Protein AF-A0A0V0H172-F1 (afdb_monomer)

Radius of gyration: 17.87 Å; Cα contacts (8 Å, |Δi|>4): 188; chains: 1; bounding box: 40×28×51 Å

pLDDT: mean 87.83, std 13.26, range [44.5, 98.75]

Secondary structure (DSSP, 8-state):
-BS---TT---TTTTT-BHHHHHHHHHHTT---EEEEE--TT--TTSTT--TT---HHHHHHHHTTSS-EEEEE----TTSTTS------EEEEEEE-SS-TT-EEEEEEESS--SSTT----TT--SSTTTTSTTTTT-----SSTT-

InterPro domains:
  IPR001736 Phospholipase D/Transphosphatidylase [PS50035] (83-120)
  IPR015679 Phospholipase D family [PTHR18896] (2-145)

Solvent-accessible surface area (backbone atoms only — not comparable to full-atom values): 9611 Å² total; per-residue (Å²): 107,58,84,45,53,62,90,82,61,90,53,86,88,42,65,77,41,37,52,70,59,53,48,46,52,43,17,72,75,67,44,91,39,75,45,81,37,48,42,63,75,65,37,45,92,88,52,84,71,50,21,87,81,69,54,61,45,69,60,49,42,62,74,34,68,92,52,70,33,49,62,42,74,42,71,39,86,36,99,90,48,67,70,77,52,74,61,81,79,32,73,49,76,44,81,38,78,32,93,89,38,97,86,45,70,39,82,48,74,48,74,58,91,70,59,102,52,85,56,61,80,79,59,99,76,68,67,89,64,82,37,53,85,32,85,69,24,54,91,42,79,69,68,87,90,52,91,91,108

Foldseek 3Di:
DQDDQDPPDPDPPRHPDDPLNVLLVCLVVVDAAEEEAADQPQQDPVPDSQRPVRDCLVVSCVSCVPGSHHYDHDYDDDPPDGNPDTPQWDKDWDWAQDPVDNPDTDIDMDTDNDDPDAPRQDDPVRDPPPCCPGSRPVPRDDDDPDPPD

Organism: Solanum chacoense (NCBI:txid4108)

Structure (mmCIF, N/CA/C/O backbone):
data_AF-A0A0V0H172-F1
#
_entry.id   AF-A0A0V0H172-F1
#
loop_
_atom_site.group_PDB
_atom_site.id
_atom_site.type_symbol
_atom_site.label_atom_id
_atom_site.label_alt_id
_atom_site.label_comp_id
_atom_site.label_asym_id
_atom_site.label_entity_id
_atom_site.label_seq_id
_atom_site.pdbx_PDB_ins_code
_atom_site.Cartn_x
_atom_site.Cartn_y
_atom_site.Cartn_z
_atom_site.occupancy
_atom_site.B_iso_or_equiv
_atom_site.auth_seq_id
_atom_site.auth_comp_id
_atom_site.auth_asym_id
_atom_site.auth_atom_id
_atom_site.pdbx_PDB_model_num
ATOM 1 N N . MET A 1 1 ? 2.728 -5.804 -0.095 1.00 88.25 1 MET A N 1
ATOM 2 C CA . MET A 1 1 ? 3.865 -5.257 0.680 1.00 88.25 1 MET A CA 1
ATOM 3 C C . MET A 1 1 ? 3.667 -5.389 2.188 1.00 88.25 1 MET A C 1
ATOM 5 O O . MET A 1 1 ? 2.527 -5.531 2.626 1.00 88.25 1 MET A O 1
ATOM 9 N N . VAL A 1 2 ? 4.759 -5.299 2.953 1.00 91.69 2 VAL A N 1
ATOM 10 C CA . VAL A 1 2 ? 4.802 -5.163 4.424 1.00 91.69 2 VAL A CA 1
ATOM 11 C C . VAL A 1 2 ? 5.384 -3.785 4.761 1.00 91.69 2 VAL A C 1
ATOM 13 O O . VAL A 1 2 ? 6.360 -3.379 4.128 1.00 91.69 2 VAL A O 1
ATOM 16 N N . LEU A 1 3 ? 4.784 -3.069 5.720 1.00 93.38 3 LEU A N 1
ATOM 17 C CA . LEU A 1 3 ? 5.200 -1.704 6.090 1.00 93.38 3 LEU A CA 1
ATOM 18 C C . LEU A 1 3 ? 6.327 -1.676 7.132 1.00 93.38 3 LEU A C 1
ATOM 20 O O . LEU A 1 3 ? 7.227 -0.851 7.039 1.00 93.38 3 LEU A O 1
ATOM 24 N N . VAL A 1 4 ? 6.290 -2.583 8.111 1.00 93.12 4 VAL A N 1
ATOM 25 C CA . VAL A 1 4 ? 7.293 -2.667 9.183 1.00 93.12 4 VAL A CA 1
ATOM 26 C C . VAL A 1 4 ? 8.193 -3.870 8.927 1.00 93.12 4 VAL A C 1
ATOM 28 O O . VAL A 1 4 ? 7.754 -5.012 9.083 1.00 93.12 4 VAL A O 1
ATOM 31 N N . ARG A 1 5 ? 9.434 -3.599 8.509 1.00 91.56 5 ARG A N 1
ATOM 32 C CA . ARG A 1 5 ? 10.439 -4.620 8.148 1.00 91.56 5 ARG A CA 1
ATOM 33 C C . ARG A 1 5 ? 11.694 -4.584 9.016 1.00 91.56 5 ARG A C 1
ATOM 35 O O . ARG A 1 5 ? 12.478 -5.520 8.982 1.00 91.56 5 ARG A O 1
ATOM 42 N N . ASP A 1 6 ? 11.874 -3.520 9.792 1.00 88.06 6 ASP A N 1
ATOM 43 C CA . ASP A 1 6 ? 13.018 -3.393 10.686 1.00 88.06 6 ASP A CA 1
ATOM 44 C C . ASP A 1 6 ? 12.880 -4.391 11.855 1.00 88.06 6 ASP A C 1
ATOM 46 O O . ASP A 1 6 ? 11.905 -4.314 12.619 1.00 88.06 6 ASP A O 1
ATOM 50 N N . PRO A 1 7 ? 13.831 -5.329 12.026 1.00 81.81 7 PRO A N 1
ATOM 51 C CA . PRO A 1 7 ? 13.798 -6.294 13.117 1.00 81.81 7 PRO A CA 1
ATOM 52 C C . PRO A 1 7 ? 13.935 -5.634 14.494 1.00 81.81 7 PRO A C 1
ATOM 54 O O . PRO A 1 7 ? 13.483 -6.221 15.478 1.00 81.81 7 PRO A O 1
ATOM 57 N N . SER A 1 8 ? 14.481 -4.420 14.580 1.00 86.06 8 SER A N 1
ATOM 58 C CA . SER A 1 8 ? 14.605 -3.652 15.820 1.00 86.06 8 SER A CA 1
ATOM 59 C C . SER A 1 8 ? 13.344 -2.858 16.184 1.00 86.06 8 SER A C 1
ATOM 61 O O . SER A 1 8 ? 13.202 -2.443 17.329 1.00 86.06 8 SER A O 1
ATOM 63 N N . ALA A 1 9 ? 12.376 -2.704 15.268 1.00 86.62 9 ALA A N 1
ATOM 64 C CA . ALA A 1 9 ? 11.168 -1.925 15.540 1.00 86.62 9 ALA A CA 1
ATOM 65 C C . ALA A 1 9 ? 10.333 -2.533 16.684 1.00 86.62 9 ALA A C 1
ATOM 67 O O . ALA A 1 9 ? 9.913 -3.690 16.619 1.00 86.62 9 ALA A O 1
ATOM 68 N N . GLU A 1 10 ? 10.012 -1.749 17.709 1.00 86.56 10 GLU A N 1
ATOM 69 C CA . GLU A 1 10 ? 9.211 -2.192 18.862 1.00 86.56 10 GLU A CA 1
ATOM 70 C C . GLU A 1 10 ? 7.711 -1.909 18.672 1.00 86.56 10 GLU A C 1
ATOM 72 O O . GLU A 1 10 ? 7.035 -1.361 19.539 1.00 86.56 10 GLU A O 1
ATOM 77 N N . ILE A 1 11 ? 7.164 -2.276 17.507 1.00 86.75 11 ILE A N 1
ATOM 78 C CA . ILE A 1 11 ? 5.732 -2.126 17.210 1.00 86.75 11 ILE A CA 1
ATOM 79 C C . ILE A 1 11 ? 5.064 -3.499 17.281 1.00 86.75 11 ILE A C 1
ATOM 81 O O . ILE A 1 11 ? 5.116 -4.296 16.335 1.00 86.75 11 ILE A O 1
ATOM 85 N N . THR A 1 12 ? 4.443 -3.785 18.425 1.00 80.12 12 THR A N 1
ATOM 86 C CA . THR A 1 12 ? 3.789 -5.068 18.700 1.00 80.12 12 THR A CA 1
ATOM 87 C C . THR A 1 12 ? 2.767 -5.404 17.613 1.00 80.12 12 THR A C 1
ATOM 89 O O . THR A 1 12 ? 1.946 -4.572 17.233 1.00 80.12 12 THR A O 1
ATOM 92 N N . HIS A 1 13 ? 2.821 -6.637 17.104 1.00 83.19 13 HIS A N 1
ATOM 93 C CA . HIS A 1 13 ? 1.938 -7.174 16.057 1.00 83.19 13 HIS A CA 1
ATOM 94 C C . HIS A 1 13 ? 2.021 -6.511 14.669 1.00 83.19 13 HIS A C 1
ATOM 96 O O . HIS A 1 13 ? 1.258 -6.908 13.793 1.00 83.19 13 HIS A O 1
ATOM 102 N N . ALA A 1 14 ? 2.926 -5.555 14.424 1.00 86.06 14 ALA A N 1
ATOM 103 C CA . ALA A 1 14 ? 3.047 -4.913 13.109 1.00 86.06 14 ALA A CA 1
ATOM 104 C C . ALA A 1 14 ? 4.026 -5.624 12.158 1.00 86.06 14 ALA A C 1
ATOM 106 O O . ALA A 1 14 ? 3.851 -5.578 10.937 1.00 86.06 14 ALA A O 1
ATOM 107 N N . LYS A 1 15 ? 5.050 -6.294 12.701 1.00 85.31 15 LYS A N 1
ATOM 108 C CA . LYS A 1 15 ? 6.069 -6.998 11.907 1.00 85.31 15 LYS A CA 1
ATOM 109 C C . LYS A 1 15 ? 5.444 -8.094 11.048 1.00 85.31 15 LYS A C 1
ATOM 111 O O . LYS A 1 15 ? 4.628 -8.881 11.524 1.00 85.31 15 LYS A O 1
ATOM 116 N N . GLY A 1 16 ? 5.827 -8.132 9.773 1.00 83.56 16 GLY A N 1
ATOM 117 C CA . GLY A 1 16 ? 5.364 -9.147 8.820 1.00 83.56 16 GLY A CA 1
ATOM 118 C C . GLY A 1 16 ? 3.901 -9.011 8.378 1.00 83.56 16 GLY A C 1
ATOM 119 O O . GLY A 1 16 ? 3.445 -9.786 7.534 1.00 83.56 16 GLY A O 1
ATOM 120 N N . VAL A 1 17 ? 3.148 -8.029 8.886 1.00 91.38 17 VAL A N 1
ATOM 121 C CA . VAL A 1 17 ? 1.759 -7.820 8.468 1.00 91.38 17 VAL A CA 1
ATOM 122 C C . VAL A 1 17 ? 1.727 -7.197 7.077 1.00 91.38 17 VAL A C 1
ATOM 124 O O . VAL A 1 17 ? 2.208 -6.085 6.845 1.00 91.38 17 VAL A O 1
ATOM 127 N N . LYS A 1 18 ? 1.125 -7.921 6.129 1.00 93.81 18 LYS A N 1
ATOM 128 C CA . LYS A 1 18 ? 0.874 -7.406 4.783 1.00 93.81 18 LYS A CA 1
ATOM 129 C C . LYS A 1 18 ? -0.194 -6.316 4.840 1.00 93.81 18 LYS A C 1
ATOM 131 O O . LYS A 1 18 ? -1.258 -6.532 5.416 1.00 93.81 18 LYS A O 1
ATOM 136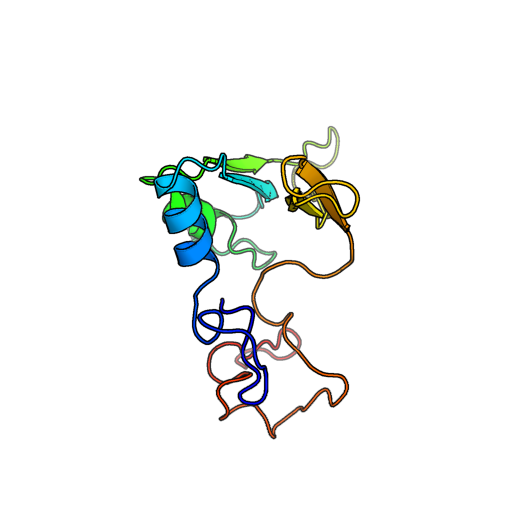 N N . LEU A 1 19 ? 0.057 -5.185 4.178 1.00 96.25 19 LEU A N 1
ATOM 137 C CA . LEU A 1 19 ? -0.866 -4.044 4.138 1.00 96.25 19 LEU A CA 1
ATOM 138 C C . LEU A 1 19 ? -2.273 -4.456 3.683 1.00 96.25 19 LEU A C 1
ATOM 140 O O . LEU A 1 19 ? -3.257 -4.112 4.326 1.00 96.25 19 LEU A O 1
ATOM 144 N N . GLY A 1 20 ? -2.367 -5.246 2.614 1.00 97.06 20 GLY A N 1
ATOM 145 C CA . GLY A 1 20 ? -3.650 -5.723 2.104 1.00 97.06 20 GLY A CA 1
ATOM 146 C C . GLY A 1 20 ? -4.456 -6.528 3.129 1.00 97.06 20 GLY A C 1
ATOM 147 O O . GLY A 1 20 ? -5.652 -6.303 3.284 1.00 97.06 20 GLY A O 1
ATOM 148 N N . GLU A 1 21 ? -3.792 -7.400 3.890 1.00 97.31 21 GLU A N 1
ATOM 149 C CA . GLU A 1 21 ? -4.429 -8.194 4.947 1.00 97.31 21 GLU A CA 1
ATOM 150 C C . GLU A 1 21 ? -4.860 -7.326 6.132 1.00 97.31 21 GLU A C 1
ATOM 152 O O . GLU A 1 21 ? -5.932 -7.541 6.694 1.00 97.31 21 GLU A O 1
ATOM 157 N N . LEU A 1 22 ? -4.062 -6.315 6.495 1.00 97.31 22 LEU A N 1
ATOM 158 C CA . LEU A 1 22 ? -4.447 -5.335 7.510 1.00 97.31 22 LEU A CA 1
ATOM 159 C C . LEU A 1 22 ? -5.741 -4.616 7.110 1.00 97.31 22 LEU A C 1
ATOM 161 O O . LEU A 1 22 ? -6.681 -4.571 7.898 1.00 97.31 22 LEU A O 1
ATOM 165 N N . LEU A 1 23 ? -5.809 -4.102 5.880 1.00 98.38 23 LEU A N 1
ATOM 166 C CA . LEU A 1 23 ? -6.980 -3.384 5.375 1.00 98.38 23 LEU A CA 1
ATOM 167 C C . LEU A 1 23 ? -8.230 -4.274 5.344 1.00 98.38 23 LEU A C 1
ATOM 169 O O . LEU A 1 23 ? -9.290 -3.841 5.794 1.00 98.38 23 LEU A O 1
ATOM 173 N N . LYS A 1 24 ? -8.097 -5.536 4.910 1.00 98.44 24 LYS A N 1
ATOM 174 C CA . LYS A 1 24 ? -9.187 -6.525 4.963 1.00 98.44 24 LYS A CA 1
ATOM 175 C C . LYS A 1 24 ? -9.689 -6.737 6.390 1.00 98.44 24 LYS A C 1
ATOM 177 O O . LYS A 1 24 ? -10.885 -6.621 6.629 1.00 98.44 24 LYS A O 1
ATOM 182 N N . ARG A 1 25 ? -8.789 -6.975 7.352 1.00 97.88 25 ARG A N 1
ATOM 183 C CA . ARG A 1 25 ? -9.161 -7.163 8.768 1.00 97.88 25 ARG A CA 1
ATOM 184 C C . ARG A 1 25 ? -9.874 -5.942 9.343 1.00 97.88 25 ARG A C 1
ATOM 186 O O . ARG A 1 25 ? -10.914 -6.092 9.971 1.00 97.88 25 ARG A O 1
ATOM 193 N N . LYS A 1 26 ? -9.367 -4.731 9.084 1.00 98.25 26 LYS A N 1
ATOM 194 C CA . LYS A 1 26 ? -10.016 -3.495 9.549 1.00 98.25 26 LYS A CA 1
ATOM 195 C C . LYS A 1 26 ? -11.419 -3.332 8.966 1.00 98.25 26 LYS A C 1
ATOM 197 O O . LYS A 1 26 ? -12.326 -2.940 9.696 1.00 98.25 26 LYS A O 1
ATOM 202 N N . ALA A 1 27 ? -11.609 -3.673 7.694 1.00 98.62 27 ALA A N 1
ATOM 203 C CA . ALA A 1 27 ? -12.929 -3.662 7.075 1.00 98.62 27 ALA A CA 1
ATOM 204 C C . ALA A 1 27 ? -13.871 -4.722 7.683 1.00 98.62 27 ALA A C 1
ATOM 206 O O . ALA A 1 27 ? -15.050 -4.448 7.902 1.00 98.62 27 ALA A O 1
ATOM 207 N N . GLU A 1 28 ? -13.356 -5.907 8.030 1.00 98.44 28 GLU A N 1
ATOM 208 C CA . GLU A 1 28 ? -14.119 -6.938 8.749 1.00 98.44 28 GLU A CA 1
ATOM 209 C C . GLU A 1 28 ? -14.559 -6.503 10.150 1.00 98.44 28 GLU A C 1
ATOM 211 O O . GLU A 1 28 ? -15.682 -6.798 10.555 1.00 98.44 28 GLU A O 1
ATOM 216 N N . GLU A 1 29 ? -13.728 -5.725 10.843 1.00 98.31 29 GLU A N 1
ATOM 217 C CA . GLU A 1 29 ? -14.038 -5.104 12.138 1.00 98.31 29 GLU A CA 1
ATOM 218 C C . GLU A 1 29 ? -15.034 -3.930 12.036 1.00 98.31 29 GLU A C 1
ATOM 220 O O . GLU A 1 29 ? -15.396 -3.339 13.052 1.00 98.31 29 GLU A O 1
ATOM 225 N N . GLY A 1 30 ? -15.488 -3.582 10.827 1.00 98.38 30 GLY A N 1
ATOM 226 C CA . GLY A 1 30 ? -16.486 -2.537 10.587 1.00 98.38 30 GLY A CA 1
ATOM 227 C C . GLY A 1 30 ? -15.913 -1.148 10.301 1.00 98.38 30 GLY A C 1
ATOM 228 O O . GLY A 1 30 ? -16.676 -0.187 10.220 1.00 98.38 30 GLY A O 1
ATOM 229 N N . VAL A 1 31 ? -14.594 -1.012 10.120 1.00 98.44 31 VAL A N 1
ATOM 230 C CA . VAL A 1 31 ? -13.998 0.251 9.661 1.00 98.44 31 VAL A CA 1
ATOM 231 C C . VAL A 1 31 ? -14.319 0.459 8.182 1.00 98.44 31 VAL A C 1
ATOM 233 O O . VAL A 1 31 ? -14.136 -0.441 7.364 1.00 98.44 31 VAL A O 1
ATOM 236 N N . ALA A 1 32 ? -14.749 1.664 7.812 1.00 98.50 32 ALA A N 1
ATOM 237 C CA . ALA A 1 32 ? -14.920 2.030 6.411 1.00 98.50 32 ALA A CA 1
ATOM 238 C C . ALA A 1 32 ? -13.545 2.195 5.740 1.00 98.50 32 ALA A C 1
ATOM 240 O O . ALA A 1 32 ? -12.890 3.224 5.890 1.00 98.50 32 ALA A O 1
ATOM 241 N N . VAL A 1 33 ? -13.099 1.175 5.005 1.00 98.75 33 VAL A N 1
ATOM 242 C CA . VAL A 1 33 ? -11.825 1.209 4.275 1.00 98.75 33 VAL A CA 1
ATOM 243 C C . VAL A 1 33 ? -12.091 1.503 2.802 1.00 98.75 33 VAL A C 1
ATOM 245 O O . VAL A 1 33 ? -12.686 0.684 2.101 1.00 98.75 33 VAL A O 1
ATOM 248 N N . MET A 1 34 ? -11.639 2.669 2.335 1.00 98.62 34 MET A N 1
ATOM 249 C CA . MET A 1 34 ? -11.811 3.133 0.956 1.00 98.62 34 MET A CA 1
ATOM 250 C C . MET A 1 34 ? -10.454 3.403 0.306 1.00 98.62 34 MET A C 1
ATOM 252 O O . MET A 1 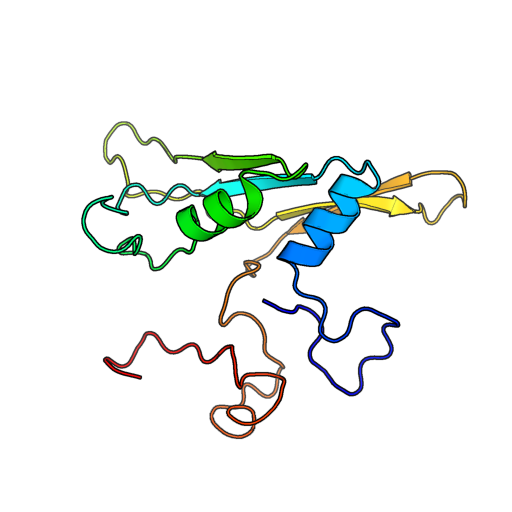34 ? -9.596 4.051 0.901 1.00 98.62 34 MET A O 1
ATOM 256 N N . ILE A 1 35 ? -10.270 2.915 -0.919 1.00 98.25 35 ILE A N 1
ATOM 257 C CA . ILE A 1 35 ? -9.035 3.056 -1.690 1.00 98.25 35 ILE A CA 1
ATOM 258 C C . ILE A 1 35 ? -9.390 3.580 -3.078 1.00 98.25 35 ILE A C 1
ATOM 260 O O . ILE A 1 35 ? -10.174 2.960 -3.798 1.00 98.25 35 ILE A O 1
ATOM 264 N N . MET A 1 36 ? -8.776 4.697 -3.458 1.00 97.62 36 MET A N 1
ATOM 265 C CA . MET A 1 36 ? -8.805 5.219 -4.820 1.00 97.62 36 MET A CA 1
ATOM 266 C C . MET A 1 36 ? -7.424 5.031 -5.433 1.00 97.62 36 MET A C 1
ATOM 268 O O . MET A 1 36 ? -6.447 5.584 -4.930 1.00 97.62 36 MET A O 1
ATOM 272 N N . LEU A 1 37 ? -7.350 4.245 -6.497 1.00 95.44 37 LEU A N 1
ATOM 273 C CA . LEU A 1 37 ? -6.133 4.037 -7.270 1.00 95.44 37 LEU A CA 1
ATOM 274 C C . LEU A 1 37 ? -6.274 4.785 -8.588 1.00 95.44 37 LEU A C 1
ATOM 276 O O . LEU A 1 37 ? -7.370 4.865 -9.141 1.00 95.44 37 LEU A O 1
ATOM 280 N N . TRP A 1 38 ? -5.180 5.353 -9.083 1.00 92.56 38 TRP A N 1
ATOM 281 C CA . TRP A 1 38 ? -5.165 5.841 -10.454 1.00 92.56 38 TRP A CA 1
ATOM 282 C C . TRP A 1 38 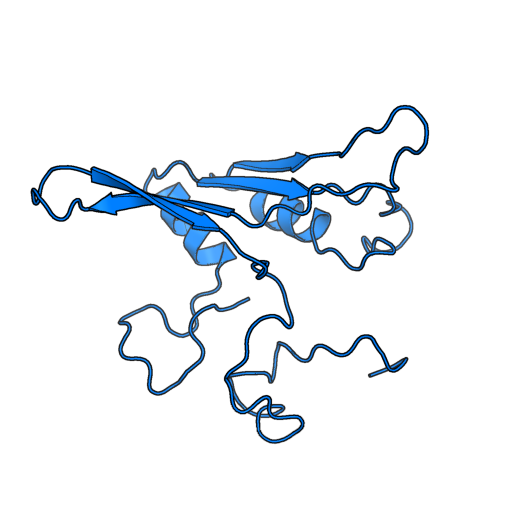? -5.346 4.650 -11.401 1.00 92.56 38 TRP A C 1
ATOM 284 O O . TRP A 1 38 ? -4.656 3.649 -11.242 1.00 92.56 38 TRP A O 1
ATOM 294 N N . ASP A 1 39 ? -6.297 4.779 -12.324 1.00 88.56 39 ASP A N 1
ATOM 295 C CA . ASP A 1 39 ? -6.543 3.831 -13.411 1.00 88.56 39 ASP A CA 1
ATOM 296 C C . ASP A 1 39 ? -5.524 4.078 -14.533 1.00 88.56 39 ASP A C 1
ATOM 298 O O . ASP A 1 39 ? -5.609 5.094 -15.244 1.00 88.56 39 ASP A O 1
ATOM 302 N N . ASP A 1 40 ? -4.524 3.203 -14.651 1.00 79.25 40 ASP A N 1
ATOM 303 C CA . ASP A 1 40 ? -3.607 3.215 -15.788 1.00 79.25 40 ASP A CA 1
ATOM 304 C C . ASP A 1 40 ? -4.323 2.638 -17.014 1.00 79.25 40 ASP A C 1
ATOM 306 O O . ASP A 1 40 ? -4.205 1.456 -17.340 1.00 79.25 40 ASP A O 1
ATOM 310 N N . GLU A 1 41 ? -5.020 3.516 -17.740 1.00 68.25 41 GLU A N 1
ATOM 311 C CA . GLU A 1 41 ? -5.747 3.199 -18.977 1.00 68.25 41 GLU A CA 1
ATOM 312 C C . GLU A 1 41 ? -4.849 2.605 -20.089 1.00 68.25 41 GLU A C 1
ATOM 314 O O . GLU A 1 41 ? -5.357 2.134 -21.110 1.00 68.25 41 GLU A O 1
ATOM 319 N N . THR A 1 42 ? -3.516 2.607 -19.930 1.00 64.88 42 THR A N 1
ATOM 320 C CA . THR A 1 42 ? -2.593 1.922 -20.855 1.00 64.88 42 THR A CA 1
ATOM 321 C C . THR A 1 42 ? -2.498 0.411 -20.608 1.00 64.88 42 THR A C 1
ATOM 323 O O . THR A 1 42 ? -1.905 -0.315 -21.413 1.00 64.88 42 THR A O 1
ATOM 326 N N . SER A 1 43 ? -3.110 -0.082 -19.529 1.00 56.12 43 SER A N 1
ATOM 327 C CA . SER A 1 43 ? -3.229 -1.498 -19.183 1.00 56.12 43 SER A CA 1
ATOM 328 C C . SER A 1 43 ? -4.168 -2.218 -20.154 1.00 56.12 43 SER A C 1
ATOM 330 O O . SER A 1 43 ? -5.376 -2.305 -19.958 1.00 56.12 43 SER A O 1
ATOM 332 N N . LEU A 1 44 ? -3.622 -2.751 -21.251 1.00 52.41 44 LEU A N 1
ATOM 333 C CA . LEU A 1 44 ? -4.414 -3.528 -22.205 1.00 52.41 44 LEU A CA 1
ATOM 334 C C . LEU A 1 44 ? -4.826 -4.884 -21.591 1.00 52.41 44 LEU A C 1
ATOM 336 O O . LEU A 1 44 ? -3.944 -5.683 -21.258 1.00 52.41 44 LEU A O 1
ATOM 340 N N . PRO A 1 45 ? -6.128 -5.238 -21.557 1.00 46.41 45 PRO A N 1
ATOM 341 C CA . PRO A 1 45 ? -6.618 -6.494 -20.967 1.00 46.41 45 PRO A CA 1
ATOM 342 C C . PRO A 1 45 ? -6.108 -7.772 -21.663 1.00 46.41 45 PRO A C 1
ATOM 344 O O . PRO A 1 45 ? -6.297 -8.877 -21.163 1.00 46.41 45 PRO A O 1
ATOM 347 N N . ILE A 1 46 ? -5.444 -7.646 -22.817 1.00 44.56 46 ILE A N 1
ATOM 348 C CA . ILE A 1 46 ? -4.932 -8.766 -23.622 1.00 44.56 46 ILE A CA 1
ATOM 349 C C . ILE A 1 46 ? -3.462 -9.094 -23.276 1.00 44.56 46 ILE A C 1
ATOM 351 O O . ILE A 1 46 ? -2.991 -10.195 -23.561 1.00 44.56 46 ILE A O 1
ATOM 355 N N . ILE A 1 47 ? -2.725 -8.187 -22.618 1.00 44.50 47 ILE A N 1
ATOM 356 C CA . ILE A 1 47 ? -1.294 -8.359 -22.322 1.00 44.50 47 ILE A CA 1
ATOM 357 C C . ILE A 1 47 ? -1.057 -8.213 -20.812 1.00 44.50 47 ILE A C 1
ATOM 359 O O . ILE A 1 47 ? -0.661 -7.167 -20.313 1.00 44.50 47 ILE A O 1
ATOM 363 N N . LYS A 1 48 ? -1.258 -9.317 -20.082 1.00 46.78 48 LYS A N 1
ATOM 364 C CA . LYS A 1 48 ? -0.680 -9.571 -18.745 1.00 46.78 48 LYS A CA 1
ATOM 365 C C . LYS A 1 48 ? -0.875 -8.481 -17.667 1.00 46.78 48 LYS A C 1
ATOM 367 O O . LYS A 1 48 ? -0.014 -8.403 -16.797 1.00 46.78 48 LYS A O 1
ATOM 372 N N . ASN A 1 49 ? -1.951 -7.684 -17.680 1.00 49.09 49 ASN A N 1
ATOM 373 C CA . ASN A 1 49 ? -2.231 -6.668 -16.641 1.00 49.09 49 ASN A CA 1
ATOM 374 C C . ASN A 1 49 ? -0.991 -5.841 -16.242 1.00 49.09 49 ASN A C 1
ATOM 376 O O . ASN A 1 49 ? -0.777 -5.535 -15.074 1.00 49.09 49 ASN A O 1
ATOM 380 N N . LYS A 1 50 ? -0.108 -5.554 -17.201 1.00 47.53 50 LYS A N 1
ATOM 381 C CA . LYS A 1 50 ? 1.061 -4.706 -16.985 1.00 47.53 50 LYS A CA 1
ATOM 382 C C . LYS A 1 50 ? 0.885 -3.503 -17.885 1.00 47.53 50 LYS A C 1
ATOM 384 O O . LYS A 1 50 ? 1.277 -3.550 -19.051 1.00 47.53 50 LYS A O 1
ATOM 389 N N . GLY A 1 51 ? 0.265 -2.461 -17.339 1.00 51.62 51 GLY A N 1
ATOM 390 C CA . GLY A 1 51 ? 0.297 -1.134 -17.934 1.00 51.62 51 GLY A CA 1
ATOM 391 C C . GLY A 1 51 ? 1.735 -0.703 -18.207 1.00 51.62 51 GLY A C 1
ATOM 392 O O . GLY A 1 51 ? 2.692 -1.184 -17.580 1.00 51.62 51 GLY A O 1
ATOM 393 N N . VAL A 1 52 ? 1.908 0.197 -19.173 1.00 54.84 52 VAL A N 1
ATOM 394 C CA . VAL A 1 52 ? 3.236 0.708 -19.554 1.00 54.84 52 VAL A CA 1
ATOM 395 C C . VAL A 1 52 ? 3.909 1.391 -18.358 1.00 54.84 52 VAL A C 1
ATOM 397 O O . VAL A 1 52 ? 5.137 1.407 -18.259 1.00 54.84 52 VAL A O 1
ATOM 400 N N . MET A 1 53 ? 3.109 1.875 -17.402 1.00 56.81 53 MET A N 1
ATOM 401 C CA . MET A 1 53 ? 3.566 2.622 -16.234 1.00 56.81 53 MET A CA 1
ATOM 402 C C . MET A 1 53 ? 3.856 1.734 -15.015 1.00 56.81 53 MET A C 1
ATOM 404 O O . MET A 1 53 ? 4.158 2.257 -13.943 1.00 56.81 53 MET A O 1
ATOM 408 N N . ARG A 1 54 ? 3.840 0.399 -15.185 1.00 66.00 54 ARG A N 1
ATOM 409 C CA . ARG A 1 54 ? 4.173 -0.602 -14.149 1.00 66.00 54 ARG A CA 1
ATOM 410 C C . ARG A 1 54 ? 3.385 -0.395 -12.846 1.00 66.00 54 ARG A C 1
ATOM 412 O O . ARG A 1 54 ? 3.926 -0.585 -11.760 1.00 66.00 54 ARG A O 1
ATOM 419 N N . THR A 1 55 ? 2.120 -0.002 -12.949 1.00 70.81 55 THR A N 1
ATOM 420 C CA . THR A 1 55 ? 1.203 0.057 -11.809 1.00 70.81 55 THR A CA 1
ATOM 421 C C . THR A 1 55 ? 0.674 -1.337 -11.465 1.00 70.81 55 THR A C 1
ATOM 423 O O . THR A 1 55 ? 0.630 -2.236 -12.302 1.00 70.81 55 THR A O 1
ATOM 426 N N . HIS A 1 56 ? 0.296 -1.522 -10.198 1.00 82.44 56 HIS A N 1
ATOM 427 C CA . HIS A 1 56 ? -0.383 -2.720 -9.684 1.00 82.44 56 HIS A CA 1
ATOM 428 C C . HIS A 1 56 ? -1.855 -2.425 -9.362 1.00 82.44 56 HIS A C 1
ATOM 430 O O . HIS A 1 56 ? -2.424 -2.975 -8.418 1.00 82.44 56 HIS A O 1
ATOM 436 N N . ASP A 1 57 ? -2.456 -1.484 -10.079 1.00 82.69 57 ASP A N 1
ATOM 437 C CA . ASP A 1 57 ? -3.802 -0.973 -9.852 1.00 82.69 57 ASP A CA 1
ATOM 438 C C . ASP A 1 57 ? -4.865 -2.049 -10.109 1.00 82.69 57 ASP A C 1
ATOM 440 O O . ASP A 1 57 ? -5.654 -2.342 -9.207 1.00 82.69 57 ASP A O 1
ATOM 444 N N . GLU A 1 58 ? -4.804 -2.739 -11.250 1.00 87.25 58 GLU A N 1
ATOM 445 C CA . GLU A 1 58 ? -5.713 -3.853 -11.569 1.00 87.25 58 GLU A CA 1
ATOM 446 C C . GLU A 1 58 ? -5.547 -5.053 -10.623 1.00 87.25 58 GLU A C 1
ATOM 448 O O . GLU A 1 58 ? -6.528 -5.623 -10.132 1.00 87.25 58 GLU A O 1
ATOM 453 N N . ASP A 1 59 ? -4.300 -5.410 -10.298 1.00 90.19 59 ASP A N 1
ATOM 454 C CA . ASP A 1 59 ? -3.996 -6.476 -9.336 1.00 90.19 59 ASP A CA 1
ATOM 455 C C . ASP A 1 59 ? -4.552 -6.139 -7.943 1.00 90.19 59 ASP A C 1
ATOM 457 O O . ASP A 1 59 ? -5.113 -6.999 -7.255 1.00 90.19 59 ASP A O 1
ATOM 461 N N . SER A 1 60 ? -4.433 -4.875 -7.527 1.00 93.25 60 SER A N 1
ATOM 462 C CA . SER A 1 60 ? -4.952 -4.392 -6.246 1.00 93.25 60 SER A CA 1
ATOM 463 C C . SER A 1 60 ? -6.478 -4.388 -6.227 1.00 93.25 60 SER A C 1
ATOM 465 O O . SER A 1 60 ? -7.072 -4.858 -5.254 1.00 93.25 60 SER A O 1
ATOM 467 N N . LEU A 1 61 ? -7.125 -3.929 -7.305 1.00 94.31 61 LEU A N 1
ATOM 468 C CA . LEU A 1 61 ? -8.579 -3.996 -7.451 1.00 94.31 61 LEU A CA 1
ATOM 469 C C . LEU A 1 61 ? -9.066 -5.448 -7.335 1.00 94.31 61 LEU A C 1
ATOM 471 O O . LEU A 1 61 ? -9.986 -5.737 -6.564 1.00 94.31 61 LEU A O 1
ATOM 475 N N . ALA A 1 62 ? -8.432 -6.373 -8.059 1.00 94.56 62 ALA A N 1
ATOM 476 C CA . ALA A 1 62 ? -8.764 -7.793 -8.009 1.00 94.56 62 ALA A CA 1
ATOM 477 C C . ALA A 1 62 ? -8.564 -8.385 -6.605 1.00 94.56 62 ALA A C 1
ATOM 479 O O . ALA A 1 62 ? -9.421 -9.124 -6.122 1.00 94.56 62 ALA A O 1
ATOM 480 N N . TYR A 1 63 ? -7.481 -8.017 -5.915 1.00 96.44 63 TYR A N 1
ATOM 481 C CA . TYR A 1 63 ? -7.171 -8.496 -4.567 1.00 96.44 63 TYR A CA 1
ATOM 482 C C . TYR A 1 63 ? -8.232 -8.121 -3.512 1.00 96.44 63 TYR A C 1
ATOM 484 O O . TYR A 1 63 ? -8.384 -8.847 -2.519 1.00 96.44 63 TYR A O 1
ATOM 492 N N . PHE A 1 64 ? -8.972 -7.023 -3.714 1.00 97.94 64 PHE A N 1
ATOM 493 C CA . PHE A 1 64 ? -10.033 -6.553 -2.809 1.00 97.94 64 PHE A CA 1
ATOM 494 C C . PHE A 1 64 ? -11.467 -6.851 -3.273 1.00 97.94 64 PHE A C 1
ATOM 496 O O . PHE A 1 64 ? -12.386 -6.614 -2.489 1.00 97.94 64 PHE A O 1
ATOM 503 N N . ARG A 1 65 ? -11.667 -7.388 -4.487 1.00 95.62 65 ARG A N 1
ATOM 504 C CA . ARG A 1 65 ? -12.982 -7.560 -5.141 1.00 95.62 65 ARG A CA 1
ATOM 505 C C . ARG A 1 65 ? -14.060 -8.178 -4.248 1.00 95.62 65 ARG A C 1
ATOM 507 O O . ARG A 1 65 ? -15.168 -7.658 -4.200 1.00 95.62 65 ARG A O 1
ATOM 514 N N . ASP A 1 66 ? -13.720 -9.241 -3.527 1.00 96.31 66 ASP A N 1
ATOM 515 C CA . ASP A 1 66 ? -14.664 -10.009 -2.706 1.00 96.31 66 ASP A CA 1
ATOM 516 C C . ASP A 1 66 ? -14.457 -9.754 -1.204 1.00 96.31 66 ASP A C 1
ATOM 518 O O . ASP A 1 66 ? -14.522 -10.662 -0.377 1.00 96.31 66 ASP A O 1
ATOM 522 N N . THR A 1 67 ? -14.145 -8.508 -0.837 1.00 98.38 67 THR A N 1
ATOM 523 C CA . THR A 1 67 ? -13.908 -8.098 0.555 1.00 98.38 67 THR A CA 1
ATOM 524 C C . THR A 1 67 ? -14.741 -6.878 0.931 1.00 98.38 67 THR A C 1
ATOM 526 O O . THR A 1 67 ? -15.316 -6.217 0.072 1.00 98.38 67 THR A O 1
ATOM 529 N N . LYS A 1 68 ? -14.781 -6.530 2.223 1.00 98.56 68 LYS A N 1
ATOM 530 C CA . LYS A 1 68 ? -15.435 -5.298 2.699 1.00 98.56 68 LYS A CA 1
ATOM 531 C C . LYS A 1 68 ? -14.661 -4.007 2.384 1.00 98.56 68 LYS A C 1
ATOM 533 O O . LYS A 1 68 ? -15.137 -2.921 2.703 1.00 98.56 68 LYS A O 1
ATOM 538 N N . VAL A 1 69 ? -13.473 -4.102 1.782 1.00 98.75 69 VAL A N 1
ATOM 539 C CA . VAL A 1 69 ? -12.696 -2.935 1.344 1.00 98.75 69 VAL A CA 1
ATOM 540 C C . VAL A 1 69 ? -13.293 -2.384 0.051 1.00 98.75 69 VAL A C 1
ATOM 542 O O . VAL A 1 69 ? -13.408 -3.097 -0.943 1.00 98.75 69 VAL A O 1
ATOM 545 N N . VAL A 1 70 ? -13.614 -1.090 0.025 1.00 98.50 70 VAL A N 1
ATOM 546 C CA . VAL A 1 70 ? -14.081 -0.414 -1.190 1.00 98.50 70 VAL A CA 1
ATOM 547 C C . VAL A 1 70 ? -12.870 0.087 -1.973 1.00 98.50 70 VAL A C 1
ATOM 549 O O . VAL A 1 70 ? -12.345 1.162 -1.697 1.00 98.50 70 VAL A O 1
ATOM 552 N N . CYS A 1 71 ? -12.419 -0.690 -2.955 1.00 98.12 71 CYS A N 1
ATOM 553 C CA . CYS A 1 71 ? -11.339 -0.305 -3.863 1.00 98.12 71 CYS A CA 1
ATOM 554 C C . CYS A 1 71 ? -11.904 0.120 -5.227 1.00 98.12 71 CYS A C 1
ATOM 556 O O . CYS A 1 71 ? -12.770 -0.562 -5.783 1.00 98.12 71 CYS A O 1
ATOM 558 N N . LYS A 1 72 ? -11.450 1.264 -5.750 1.00 96.81 72 LYS A N 1
ATOM 559 C CA . LYS A 1 72 ? -11.878 1.816 -7.040 1.00 96.81 72 LYS A CA 1
ATOM 560 C C . LYS A 1 72 ? -10.685 2.297 -7.855 1.00 96.81 72 LYS A C 1
ATOM 562 O O . LYS A 1 72 ? -9.819 2.994 -7.329 1.00 96.81 72 LYS A O 1
ATOM 567 N N . LEU A 1 73 ? -10.711 1.968 -9.142 1.00 93.94 73 LEU A N 1
ATOM 568 C CA . LEU A 1 73 ? -9.882 2.602 -10.159 1.00 93.94 73 LEU A CA 1
ATOM 569 C C . LEU A 1 73 ? -10.524 3.932 -10.548 1.00 93.94 73 LEU A C 1
ATOM 571 O O . LEU A 1 73 ? -11.744 4.022 -10.719 1.00 93.94 73 LEU A O 1
ATOM 575 N N . VAL A 1 74 ? -9.708 4.976 -10.603 1.00 93.44 74 VAL A N 1
ATOM 576 C CA . VAL A 1 74 ? -10.135 6.344 -10.873 1.00 93.44 74 VAL A CA 1
ATOM 577 C C . VAL A 1 74 ? -9.356 6.861 -12.082 1.00 93.44 74 VAL A C 1
ATOM 579 O O . VAL A 1 74 ? -8.170 7.187 -11.949 1.00 93.44 74 VAL A O 1
ATOM 582 N N . PRO A 1 75 ? -10.002 6.986 -13.255 1.00 89.12 75 PRO A N 1
ATOM 583 C CA . PRO A 1 75 ? -9.355 7.531 -14.435 1.00 89.12 75 PRO A CA 1
ATOM 584 C C . PRO A 1 75 ? -9.101 9.026 -14.281 1.00 89.12 75 PRO A C 1
ATOM 586 O O . PRO A 1 75 ? -9.830 9.768 -13.603 1.00 89.12 75 PRO A O 1
ATOM 589 N N . ARG A 1 76 ? -8.050 9.497 -14.949 1.00 87.69 76 ARG A N 1
ATOM 590 C CA . ARG A 1 76 ? -7.750 10.923 -15.074 1.00 87.69 76 ARG A CA 1
ATOM 591 C C . ARG A 1 76 ? -8.079 11.379 -16.489 1.00 87.69 76 ARG A C 1
ATOM 593 O O . ARG A 1 76 ? -7.221 11.472 -17.361 1.00 87.69 76 ARG A O 1
ATOM 600 N N . LEU A 1 77 ? -9.348 11.720 -16.686 1.00 82.81 77 LEU A N 1
ATOM 601 C CA . LEU A 1 77 ? -9.844 12.172 -17.980 1.00 82.81 77 LEU A CA 1
ATOM 602 C C . LEU A 1 77 ? -9.242 13.534 -18.349 1.00 82.81 77 LEU A C 1
ATOM 604 O O . LEU A 1 77 ? -9.351 14.510 -17.600 1.00 82.81 77 LEU A O 1
ATOM 608 N N . HIS A 1 78 ? -8.632 13.610 -19.530 1.00 79.50 78 HIS A N 1
ATOM 609 C CA . HIS A 1 78 ? -8.152 14.856 -20.112 1.00 79.50 78 HIS A CA 1
ATOM 610 C C . HIS A 1 78 ? -8.643 14.991 -21.554 1.00 79.50 78 HIS A C 1
ATOM 612 O O . HIS A 1 78 ? -8.333 14.177 -22.418 1.00 79.50 78 HIS A O 1
ATOM 618 N N . TYR A 1 79 ? -9.376 16.071 -21.819 1.00 77.00 79 TYR A N 1
ATOM 619 C CA . TYR A 1 79 ? -10.120 16.320 -23.059 1.00 77.00 79 TYR A CA 1
ATOM 620 C C . TYR A 1 79 ? -9.294 16.287 -24.361 1.00 77.00 79 TYR A C 1
ATOM 622 O O . TYR A 1 79 ? -9.859 16.071 -25.426 1.00 77.00 79 TYR A O 1
ATOM 630 N N . LYS A 1 80 ? -7.974 16.511 -24.300 1.00 71.44 80 LYS A N 1
ATOM 631 C CA . LYS A 1 80 ? -7.074 16.490 -25.475 1.00 71.44 80 LYS A CA 1
ATOM 632 C C . LYS A 1 80 ? -6.125 15.300 -25.536 1.00 71.44 80 LYS A C 1
ATOM 634 O O . LYS A 1 80 ? -5.589 15.017 -26.597 1.00 71.44 80 LYS A O 1
ATOM 639 N N . LEU A 1 81 ? -5.850 14.684 -24.392 1.00 68.81 81 LEU A N 1
ATOM 640 C CA . LEU A 1 81 ? -4.806 13.671 -24.235 1.00 68.81 81 LEU A CA 1
ATOM 641 C C . LEU A 1 81 ? -5.293 12.659 -23.196 1.00 68.81 81 LEU A C 1
ATOM 643 O O . LEU A 1 81 ? -4.781 12.659 -22.071 1.00 68.81 81 LEU A O 1
ATOM 647 N N . PRO A 1 82 ? -6.342 11.879 -23.517 1.00 63.66 82 PRO A N 1
ATOM 648 C CA . PRO A 1 82 ? -6.759 10.791 -22.645 1.00 63.66 82 PRO A CA 1
ATOM 649 C C . PRO A 1 82 ? -5.548 9.879 -22.392 1.00 63.66 82 PRO A C 1
ATOM 651 O O . PRO A 1 82 ? -4.705 9.707 -23.274 1.00 63.66 82 PRO A O 1
ATOM 654 N N . SER A 1 83 ? -5.422 9.393 -21.157 1.00 67.06 83 SER A N 1
ATOM 655 C CA . SER A 1 83 ? -4.369 8.461 -20.719 1.00 67.06 83 SER A CA 1
ATOM 656 C C . SER A 1 83 ? -2.936 9.011 -20.535 1.00 67.06 83 SER A C 1
ATOM 658 O O . SER A 1 83 ? -2.052 8.251 -20.157 1.00 67.06 83 SER A O 1
ATOM 660 N N . PHE A 1 84 ? -2.668 10.314 -20.722 1.00 74.69 84 PHE A N 1
ATOM 661 C CA . PHE A 1 84 ? -1.330 10.900 -20.448 1.00 74.69 84 PHE A CA 1
ATOM 662 C C . PHE A 1 84 ? -1.167 11.519 -19.055 1.00 74.69 84 PHE A C 1
ATOM 664 O O . PHE A 1 84 ? -0.050 11.824 -18.635 1.00 74.69 84 PHE A O 1
ATOM 671 N N . PHE A 1 85 ? -2.269 11.760 -18.349 1.00 83.62 85 PHE A N 1
ATOM 672 C CA . PHE A 1 85 ? -2.247 12.346 -17.014 1.00 83.62 85 PHE A CA 1
ATOM 673 C C . PHE A 1 85 ? -2.632 11.299 -15.981 1.00 83.62 85 PHE A C 1
ATOM 675 O O . PHE A 1 85 ? -3.472 10.446 -16.242 1.00 83.62 85 PHE A O 1
ATOM 682 N N . ALA A 1 86 ? -2.057 11.423 -14.789 1.00 88.06 86 ALA A N 1
ATOM 683 C CA . ALA A 1 86 ? -2.326 10.539 -13.666 1.00 88.06 86 ALA A CA 1
ATOM 684 C C . ALA A 1 86 ? -2.906 11.313 -12.481 1.00 88.06 86 ALA A C 1
ATOM 686 O O . ALA A 1 86 ? -2.623 12.502 -12.287 1.00 88.06 86 ALA A O 1
ATOM 687 N N . HIS A 1 87 ? -3.670 10.623 -11.635 1.00 92.62 87 HIS A N 1
ATOM 688 C CA . HIS A 1 87 ? -3.860 11.087 -10.262 1.00 92.62 87 HIS A CA 1
ATOM 689 C C . HIS A 1 87 ? -2.596 10.744 -9.473 1.00 92.62 87 HIS A C 1
ATOM 691 O O . HIS A 1 87 ? -2.399 9.611 -9.060 1.00 92.62 87 HIS A O 1
ATOM 697 N N . HIS A 1 88 ? -1.713 11.725 -9.288 1.00 94.56 88 HIS A N 1
ATOM 698 C CA . HIS A 1 88 ? -0.405 11.506 -8.654 1.00 94.56 88 HIS A CA 1
ATOM 699 C C . HIS A 1 88 ? -0.401 11.747 -7.129 1.00 94.56 88 HIS A C 1
ATOM 701 O O . HIS A 1 88 ? 0.654 11.765 -6.492 1.00 94.56 88 HIS A O 1
ATOM 707 N N . GLN A 1 89 ? -1.577 11.966 -6.540 1.00 96.88 89 GLN A N 1
ATOM 708 C CA . GLN A 1 89 ? -1.742 12.234 -5.113 1.00 96.88 89 GLN A CA 1
ATOM 709 C C . GLN A 1 89 ? -1.436 10.973 -4.299 1.00 96.88 89 GLN A C 1
ATOM 711 O O . GLN A 1 89 ? -2.001 9.918 -4.568 1.00 96.88 89 GLN A O 1
ATOM 716 N N . LYS A 1 90 ? -0.590 11.099 -3.272 1.00 97.94 90 LYS A N 1
ATOM 717 C CA . LYS A 1 90 ? -0.414 10.072 -2.238 1.00 97.94 90 LYS A CA 1
ATOM 718 C C . LYS A 1 90 ? -0.944 10.615 -0.926 1.00 97.94 90 LYS A C 1
ATOM 720 O O . LYS A 1 90 ? -0.385 11.569 -0.382 1.00 97.94 90 LYS A O 1
ATOM 725 N N . MET A 1 91 ? -2.041 10.038 -0.452 1.00 97.69 91 MET A N 1
ATOM 726 C CA . MET A 1 91 ? -2.690 10.455 0.782 1.00 97.69 91 MET A CA 1
ATOM 727 C C . MET A 1 91 ? -3.219 9.246 1.547 1.00 97.69 91 MET A C 1
ATOM 729 O O . MET A 1 91 ? -3.770 8.320 0.957 1.00 97.69 91 MET A O 1
ATOM 733 N N . ILE A 1 92 ? -3.098 9.299 2.870 1.00 98.25 92 ILE A N 1
ATOM 734 C CA . ILE A 1 92 ? -3.794 8.405 3.796 1.00 98.25 92 ILE A CA 1
ATOM 735 C C . ILE A 1 92 ? -4.545 9.295 4.778 1.00 98.25 92 ILE A C 1
ATOM 737 O O . ILE A 1 92 ? -3.928 10.163 5.385 1.00 98.25 92 ILE A O 1
ATOM 741 N N . ALA A 1 93 ? -5.843 9.078 4.953 1.00 98.12 93 ALA A N 1
ATOM 742 C CA . ALA A 1 93 ? -6.640 9.746 5.975 1.00 98.12 93 ALA A CA 1
ATOM 743 C C . ALA A 1 93 ? -7.276 8.691 6.879 1.00 98.12 93 ALA A C 1
ATOM 745 O O . ALA A 1 93 ? -7.846 7.715 6.390 1.00 98.12 93 ALA A O 1
ATOM 746 N N . VAL A 1 94 ? -7.153 8.874 8.191 1.00 98.06 94 VAL A N 1
ATOM 747 C CA . VAL A 1 94 ? -7.687 7.961 9.207 1.00 98.06 94 VAL A CA 1
ATOM 748 C C . VAL A 1 94 ? -8.303 8.751 10.348 1.00 98.06 94 VAL A C 1
ATOM 750 O O . VAL A 1 94 ? -7.847 9.847 10.673 1.00 98.06 94 VAL A O 1
ATOM 753 N N . ASP A 1 95 ? -9.310 8.178 10.994 1.00 96.19 95 ASP A N 1
ATOM 754 C CA . ASP A 1 95 ? -9.762 8.651 12.290 1.00 96.19 95 ASP A CA 1
ATOM 755 C C . ASP A 1 95 ? -8.867 8.057 13.391 1.00 96.19 95 ASP A C 1
ATOM 757 O O . ASP A 1 95 ? -8.767 6.840 13.572 1.00 96.19 95 ASP A O 1
ATOM 761 N N . SER A 1 96 ? -8.192 8.917 14.140 1.00 94.25 96 SER A N 1
ATOM 762 C CA . SER A 1 96 ? -7.282 8.542 15.216 1.00 94.25 96 SER A CA 1
ATOM 763 C C . SER A 1 96 ? -7.823 9.021 16.560 1.00 94.25 96 SER A C 1
ATOM 765 O O . SER A 1 96 ? -8.763 9.814 16.641 1.00 94.25 96 SER A O 1
ATOM 767 N N . ARG A 1 97 ? -7.274 8.484 17.650 1.00 93.31 97 ARG A N 1
ATOM 768 C CA . ARG A 1 97 ? -7.639 8.927 18.996 1.00 93.31 97 ARG A CA 1
ATOM 769 C C . ARG A 1 97 ? -7.143 10.352 19.200 1.00 93.31 97 ARG A C 1
ATOM 771 O O . ARG A 1 97 ? -5.960 10.606 19.000 1.00 93.31 97 ARG A O 1
ATOM 778 N N . SER A 1 98 ? -8.020 11.236 19.661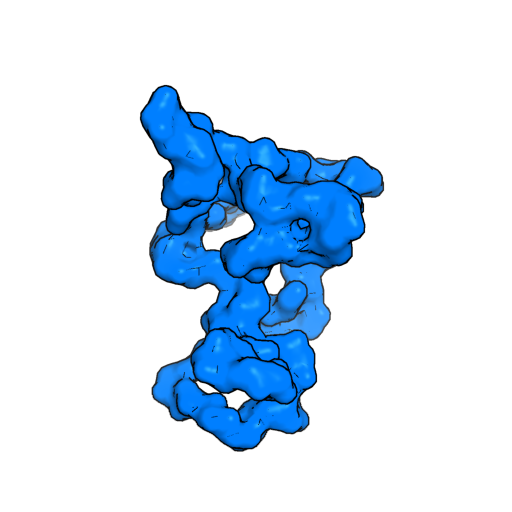 1.00 92.25 98 SER A N 1
ATOM 779 C CA . SER A 1 98 ? -7.612 12.606 19.942 1.00 92.25 98 SER A CA 1
ATOM 780 C C . SER A 1 98 ? -6.672 12.682 21.140 1.00 92.25 98 SER A C 1
ATOM 782 O O . SER A 1 98 ? -6.820 11.955 22.126 1.00 92.25 98 SER A O 1
ATOM 784 N N . HIS A 1 99 ? -5.734 13.622 21.085 1.00 85.38 99 HIS A N 1
ATOM 785 C CA . HIS A 1 99 ? -4.843 13.918 22.204 1.00 85.38 99 HIS A CA 1
ATOM 786 C C . HIS A 1 99 ? -5.561 14.580 23.391 1.00 85.38 99 HIS A C 1
ATOM 788 O O . HIS A 1 99 ? -5.068 14.515 24.515 1.00 85.38 99 HIS A O 1
ATOM 794 N N . LEU A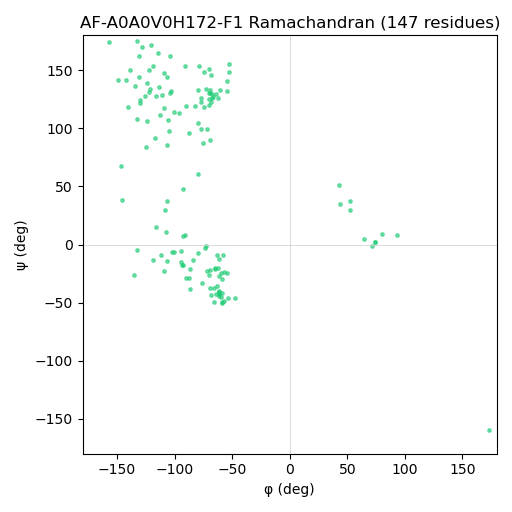 1 100 ? -6.718 15.212 23.158 1.00 85.12 100 LEU A N 1
ATOM 795 C CA . LEU A 1 100 ? -7.432 16.001 24.169 1.00 85.12 100 LEU A CA 1
ATOM 796 C C . LEU A 1 100 ? -8.388 15.172 25.033 1.00 85.12 100 LEU A C 1
ATOM 798 O O . LEU A 1 100 ? -8.647 15.529 26.180 1.00 85.12 100 LEU A O 1
ATOM 802 N N . SER A 1 101 ? -8.937 14.079 24.499 1.00 87.69 101 SER A N 1
ATOM 803 C CA . SER A 1 101 ? -9.845 13.203 25.238 1.00 87.69 101 SER A CA 1
ATOM 804 C C . SER A 1 101 ? -9.728 11.761 24.768 1.00 87.69 101 SER A C 1
ATOM 806 O O . SER A 1 101 ? -9.623 11.459 23.582 1.00 87.69 101 SER A O 1
ATOM 808 N N . SER A 1 102 ? -9.812 10.845 25.731 1.00 82.31 102 SER A N 1
ATOM 809 C CA . SER A 1 102 ? -9.738 9.406 25.511 1.00 82.31 102 SER A CA 1
ATOM 810 C C . SER A 1 102 ? -10.893 8.846 24.679 1.00 82.31 102 SER A C 1
ATOM 812 O O . SER A 1 102 ? -10.732 7.749 24.139 1.00 82.31 102 SER A O 1
ATOM 814 N N . THR A 1 103 ? -12.015 9.569 24.600 1.00 88.50 103 THR A N 1
ATOM 815 C CA . THR A 1 103 ? -13.260 9.166 23.930 1.00 88.50 103 THR A CA 1
ATOM 816 C C . THR A 1 103 ? -13.510 9.896 22.614 1.00 88.50 103 THR A C 1
ATOM 818 O O . THR A 1 103 ? -14.365 9.459 21.843 1.00 88.50 103 THR A O 1
ATOM 821 N N . SER A 1 104 ? -12.789 10.986 22.333 1.00 93.19 104 SER A N 1
ATOM 822 C CA . SER A 1 104 ? -12.919 11.707 21.068 1.00 93.19 104 SER A CA 1
ATOM 823 C C . SER A 1 104 ? -11.939 11.181 20.023 1.00 93.19 104 SER A C 1
ATOM 825 O O . SER A 1 104 ? -10.877 10.626 20.325 1.00 93.19 104 SER A O 1
ATOM 827 N N . ARG A 1 105 ? -12.323 11.357 18.761 1.00 94.69 105 ARG A N 1
ATOM 828 C CA . ARG A 1 105 ? -11.519 10.999 17.595 1.00 94.69 105 ARG A CA 1
ATOM 829 C C . ARG A 1 105 ? -11.304 12.230 16.731 1.00 94.69 105 ARG A C 1
ATOM 831 O O . ARG A 1 105 ? -12.148 13.123 16.712 1.00 94.69 105 ARG A O 1
ATOM 838 N N . GLU A 1 106 ? -10.183 12.269 16.036 1.00 95.56 106 GLU A N 1
ATOM 839 C CA . GLU A 1 106 ? -9.812 13.337 15.110 1.00 95.56 106 GLU A CA 1
ATOM 840 C C . GLU A 1 106 ? -9.352 12.745 13.782 1.00 95.56 106 GLU A C 1
ATOM 842 O O . GLU A 1 106 ? -9.046 11.558 13.697 1.00 95.56 106 GLU A O 1
ATOM 847 N N . ILE A 1 107 ? -9.330 13.557 12.728 1.00 96.44 107 ILE A N 1
ATOM 848 C CA . ILE A 1 107 ? -8.838 13.114 11.425 1.00 96.44 107 ILE A CA 1
ATOM 849 C C . ILE A 1 107 ? -7.340 13.391 11.347 1.00 96.44 107 ILE A C 1
ATOM 851 O O . ILE A 1 107 ? -6.911 14.543 11.385 1.00 96.44 107 ILE A O 1
ATOM 855 N N . THR A 1 108 ? -6.551 12.336 11.179 1.00 96.88 108 THR A N 1
ATOM 856 C CA . THR A 1 108 ? -5.121 12.423 10.879 1.00 96.88 108 THR A CA 1
ATOM 857 C C . THR A 1 108 ? -4.906 12.103 9.410 1.00 96.88 108 THR A C 1
ATOM 859 O O . THR A 1 108 ? -5.407 11.097 8.907 1.00 96.88 108 THR A O 1
ATOM 862 N N . SER A 1 109 ? -4.159 12.959 8.713 1.00 97.62 109 SER A N 1
ATOM 863 C CA . SER A 1 109 ? -3.845 12.776 7.297 1.00 97.62 109 SER A CA 1
ATOM 864 C C . SER A 1 109 ? -2.340 12.785 7.056 1.00 97.62 109 SER A C 1
ATOM 866 O O . SER A 1 109 ? -1.621 13.613 7.609 1.00 97.62 109 SER A O 1
ATOM 868 N N . PHE A 1 110 ? -1.883 11.888 6.191 1.00 98.19 110 PHE A N 1
ATOM 869 C CA . PHE A 1 110 ? -0.515 11.802 5.695 1.00 98.19 110 PHE A CA 1
ATOM 870 C C . PHE A 1 110 ? -0.532 12.181 4.219 1.00 98.19 110 PHE A C 1
ATOM 872 O O . PHE A 1 110 ? -1.326 11.629 3.461 1.00 98.19 110 PHE A O 1
ATOM 879 N N . LEU A 1 111 ? 0.330 13.112 3.816 1.00 98.00 111 LEU A N 1
ATOM 880 C CA . LEU A 1 111 ? 0.523 13.524 2.427 1.00 98.00 111 LEU A CA 1
ATOM 881 C C . LEU A 1 111 ? 2.020 13.523 2.120 1.00 98.00 111 LEU A C 1
ATOM 883 O O . LEU A 1 111 ? 2.820 13.892 2.979 1.00 98.00 111 LEU A O 1
ATOM 887 N N . GLY A 1 112 ? 2.412 13.145 0.904 1.00 97.38 112 GLY A N 1
ATOM 888 C CA . GLY A 1 112 ? 3.824 13.168 0.530 1.00 97.38 112 GLY A CA 1
ATOM 889 C C . GLY A 1 112 ? 4.127 12.558 -0.832 1.00 97.38 112 GLY A C 1
ATOM 890 O O . GLY A 1 112 ? 3.254 12.443 -1.689 1.00 97.38 112 GLY A O 1
ATOM 891 N N . GLY A 1 113 ? 5.394 12.184 -1.025 1.00 96.88 113 GLY A N 1
ATOM 892 C CA . GLY A 1 113 ? 5.904 11.583 -2.263 1.00 96.88 113 GLY A CA 1
ATOM 893 C C . GLY A 1 113 ? 5.923 10.051 -2.286 1.00 96.88 113 GLY A C 1
ATOM 894 O O . GLY A 1 113 ? 6.232 9.475 -3.325 1.00 96.88 113 GLY A O 1
ATOM 895 N N . LEU A 1 114 ? 5.596 9.387 -1.174 1.00 96.56 114 LEU A N 1
ATOM 896 C CA . LEU A 1 114 ? 5.684 7.931 -1.040 1.00 96.56 114 LEU A CA 1
ATOM 897 C C . LEU A 1 114 ? 4.332 7.267 -1.316 1.00 96.56 114 LEU A C 1
ATOM 899 O O . LEU A 1 114 ? 3.387 7.418 -0.544 1.00 96.56 114 LEU A O 1
ATOM 903 N N . ASP A 1 115 ? 4.255 6.507 -2.406 1.00 96.00 115 ASP A N 1
ATOM 904 C CA . ASP A 1 115 ? 3.163 5.557 -2.628 1.00 96.00 115 ASP A CA 1
ATOM 905 C C . ASP A 1 115 ? 3.348 4.319 -1.738 1.00 96.00 115 ASP A C 1
ATOM 907 O O . ASP A 1 115 ? 4.469 3.860 -1.516 1.00 96.00 115 ASP A O 1
ATOM 911 N N . LEU A 1 116 ? 2.246 3.699 -1.310 1.00 96.25 116 LEU A N 1
ATOM 912 C CA . LEU A 1 116 ? 2.268 2.379 -0.670 1.00 96.25 116 LEU A CA 1
ATOM 913 C C . LEU A 1 116 ? 2.392 1.256 -1.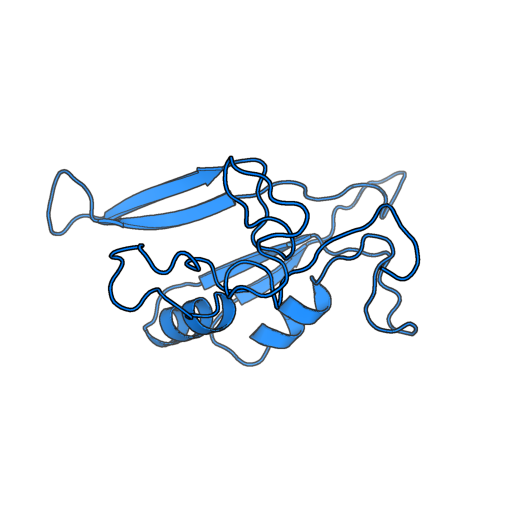721 1.00 96.25 116 LEU A C 1
ATOM 915 O O . LEU A 1 116 ? 1.524 0.391 -1.830 1.00 96.25 116 LEU A O 1
ATOM 919 N N . CYS A 1 117 ? 3.482 1.265 -2.492 1.00 93.44 117 CYS A N 1
ATOM 920 C CA . CYS A 1 117 ? 3.843 0.218 -3.461 1.00 93.44 117 CYS A CA 1
ATOM 921 C C . CYS A 1 117 ? 5.323 -0.214 -3.348 1.00 93.44 117 CYS A C 1
ATOM 923 O O . CYS A 1 117 ? 6.081 0.283 -2.512 1.00 93.44 117 CYS A O 1
ATOM 925 N N . ASP A 1 118 ? 5.689 -1.230 -4.119 1.00 92.00 118 ASP A N 1
ATOM 926 C CA . ASP A 1 118 ? 7.019 -1.835 -4.186 1.00 92.00 118 ASP A CA 1
ATOM 927 C C . ASP A 1 118 ? 8.139 -0.810 -4.438 1.00 92.00 118 ASP A C 1
ATOM 929 O O . ASP A 1 118 ? 7.937 0.240 -5.051 1.00 92.00 118 ASP A O 1
ATOM 933 N N . GLY A 1 119 ? 9.325 -1.084 -3.898 1.00 93.88 119 GLY A N 1
ATOM 934 C CA . GLY A 1 119 ? 10.518 -0.250 -4.062 1.00 93.88 119 GLY A CA 1
ATOM 935 C C . GLY A 1 119 ? 10.546 1.069 -3.286 1.00 93.88 119 GLY A C 1
ATOM 936 O O . GLY A 1 119 ? 11.496 1.829 -3.439 1.00 93.88 119 GLY A O 1
ATOM 937 N N . ARG A 1 120 ? 9.525 1.384 -2.473 1.00 95.69 120 ARG A N 1
ATOM 938 C CA . ARG A 1 120 ? 9.478 2.637 -1.682 1.00 95.69 120 ARG A CA 1
ATOM 939 C C . ARG A 1 120 ? 10.036 2.493 -0.270 1.00 95.69 120 ARG A C 1
ATOM 941 O O . ARG A 1 120 ? 10.320 3.501 0.369 1.00 95.69 120 ARG A O 1
ATOM 948 N N . TYR A 1 121 ? 10.155 1.267 0.235 1.00 95.00 121 TYR A N 1
ATOM 949 C CA . TYR A 1 121 ? 10.753 1.027 1.543 1.00 95.00 121 TYR A CA 1
ATOM 950 C C . TYR A 1 121 ? 12.274 1.141 1.447 1.00 95.00 121 TYR A C 1
ATOM 952 O O . TYR A 1 121 ? 12.906 0.394 0.700 1.00 95.00 121 TYR A O 1
ATOM 960 N N . ASP A 1 122 ? 12.857 2.033 2.238 1.00 95.75 122 ASP A N 1
ATOM 961 C CA . ASP A 1 122 ? 14.302 2.167 2.370 1.00 95.75 122 ASP A CA 1
ATOM 962 C C . ASP A 1 122 ? 14.662 2.830 3.707 1.00 95.75 122 ASP A C 1
ATOM 964 O O . ASP A 1 122 ? 13.785 3.278 4.453 1.00 95.75 122 ASP A O 1
ATOM 968 N N . THR A 1 123 ? 15.955 2.896 4.003 1.00 94.56 123 THR A N 1
ATOM 969 C CA . THR A 1 123 ? 16.524 3.691 5.094 1.00 94.56 123 THR A CA 1
ATOM 970 C C . THR A 1 123 ? 17.512 4.705 4.526 1.00 94.56 123 THR A C 1
ATOM 972 O O . THR A 1 123 ? 17.877 4.643 3.355 1.00 94.56 123 THR A O 1
ATOM 975 N N . GLU A 1 124 ? 17.998 5.626 5.358 1.00 96.75 124 GLU A N 1
ATOM 976 C CA . GLU A 1 124 ? 19.014 6.609 4.948 1.00 96.75 124 GLU A CA 1
ATOM 977 C C . GLU A 1 124 ? 20.344 5.964 4.507 1.00 96.75 124 GLU A C 1
ATOM 979 O O . GLU A 1 124 ? 21.184 6.624 3.899 1.00 96.75 124 GLU A O 1
ATOM 984 N N . GLU A 1 125 ? 20.551 4.667 4.776 1.00 95.81 125 GLU A N 1
ATOM 985 C CA . GLU A 1 125 ? 21.725 3.944 4.284 1.00 95.81 125 GLU A CA 1
ATOM 986 C C . GLU A 1 125 ? 21.697 3.675 2.775 1.00 95.81 125 GLU A C 1
ATOM 988 O O . GLU A 1 125 ? 22.764 3.415 2.209 1.00 95.81 125 GLU A O 1
ATOM 993 N N . HIS A 1 126 ? 20.510 3.669 2.150 1.00 96.12 126 HIS A N 1
ATOM 994 C CA . HIS A 1 126 ? 20.303 3.434 0.716 1.00 96.12 126 HIS A CA 1
ATOM 995 C C . HIS A 1 126 ? 21.158 2.285 0.161 1.00 96.12 126 HIS A C 1
ATOM 997 O O . HIS A 1 126 ? 21.927 2.432 -0.796 1.00 96.12 126 HIS A O 1
ATOM 1003 N N . SER A 1 127 ? 21.101 1.132 0.831 1.00 95.56 127 SER A N 1
ATOM 1004 C CA . SER A 1 127 ? 22.016 0.036 0.528 1.00 95.56 127 SER A CA 1
ATOM 1005 C C . SER A 1 127 ? 21.760 -0.545 -0.859 1.00 95.56 127 SER A C 1
ATOM 1007 O O . SER A 1 127 ? 20.666 -1.008 -1.156 1.00 95.56 127 SER A O 1
ATOM 1009 N N . LEU A 1 128 ? 22.807 -0.619 -1.685 1.00 95.06 128 LEU A N 1
ATOM 1010 C CA . LEU A 1 128 ? 22.710 -1.244 -3.008 1.00 95.06 128 LEU A CA 1
ATOM 1011 C C . LEU A 1 128 ? 22.690 -2.778 -2.949 1.00 95.06 128 LEU A C 1
ATOM 1013 O O . LEU A 1 128 ? 22.072 -3.419 -3.793 1.00 95.06 128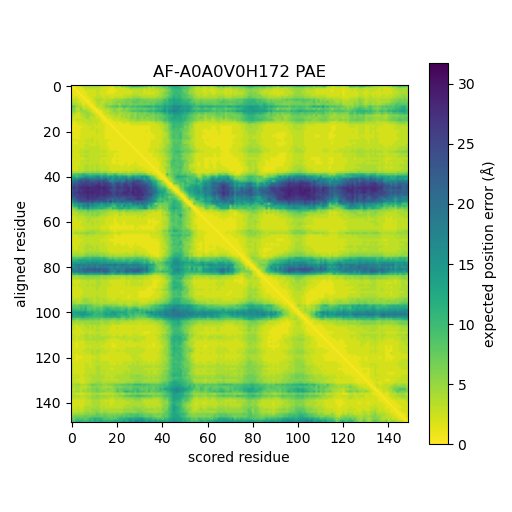 LEU A O 1
ATOM 1017 N N . PHE A 1 129 ? 23.396 -3.372 -1.980 1.00 95.06 129 PHE A N 1
ATOM 1018 C CA . PHE A 1 129 ? 23.642 -4.822 -1.954 1.00 95.06 129 PHE A CA 1
ATOM 1019 C C . PHE A 1 129 ? 23.450 -5.477 -0.584 1.00 95.06 129 PHE A C 1
ATOM 1021 O O . PHE A 1 129 ? 23.161 -6.671 -0.527 1.00 95.06 129 PHE A O 1
ATOM 1028 N N . ARG A 1 130 ? 23.618 -4.745 0.530 1.00 94.75 130 ARG A N 1
ATOM 1029 C CA . ARG A 1 130 ? 23.662 -5.372 1.868 1.00 94.75 130 ARG A CA 1
ATOM 1030 C C . ARG A 1 130 ? 22.302 -5.909 2.305 1.00 94.75 130 ARG A C 1
ATOM 1032 O O . ARG A 1 130 ? 22.252 -6.846 3.093 1.00 94.75 130 ARG A O 1
ATOM 1039 N N . THR A 1 131 ? 21.218 -5.333 1.796 1.00 93.31 131 THR A N 1
ATOM 1040 C CA . THR A 1 131 ? 19.847 -5.667 2.197 1.00 93.31 131 THR A CA 1
ATOM 1041 C C . THR A 1 131 ? 19.125 -6.591 1.217 1.00 93.31 131 THR A C 1
ATOM 1043 O O . THR A 1 131 ? 18.043 -7.081 1.528 1.00 93.31 131 THR A O 1
ATOM 1046 N N . LEU A 1 132 ? 19.728 -6.903 0.062 1.00 92.19 132 LEU A N 1
ATOM 1047 C CA . LEU A 1 132 ? 19.097 -7.733 -0.976 1.00 92.19 132 LEU A CA 1
ATOM 1048 C C . LEU A 1 132 ? 18.708 -9.130 -0.475 1.00 92.19 132 LEU A C 1
ATOM 1050 O O . LEU A 1 132 ? 17.735 -9.702 -0.947 1.00 92.19 132 LEU A O 1
ATOM 1054 N N . ASN A 1 133 ? 19.448 -9.663 0.499 1.00 89.31 133 ASN A N 1
ATOM 1055 C CA . ASN A 1 133 ? 19.192 -10.974 1.099 1.00 89.31 133 ASN A CA 1
ATOM 1056 C C . ASN A 1 133 ? 18.621 -10.881 2.524 1.00 89.31 133 ASN A C 1
ATOM 1058 O O . ASN A 1 133 ? 18.573 -11.888 3.228 1.00 89.31 133 ASN A O 1
ATOM 1062 N N . THR A 1 134 ? 18.217 -9.691 2.976 1.00 86.56 134 THR A N 1
ATOM 1063 C CA . THR A 1 134 ? 17.604 -9.489 4.297 1.00 86.56 134 THR A CA 1
ATOM 1064 C C . THR A 1 134 ? 16.099 -9.289 4.165 1.00 86.56 134 THR A C 1
ATOM 1066 O O . THR A 1 134 ? 15.604 -8.946 3.092 1.00 86.56 134 THR A O 1
ATOM 1069 N N . GLU A 1 135 ? 15.357 -9.463 5.265 1.00 80.25 135 GLU A N 1
ATOM 1070 C CA . GLU A 1 135 ? 13.896 -9.265 5.291 1.00 80.25 135 GLU A CA 1
ATOM 1071 C C . GLU A 1 135 ? 13.454 -7.881 4.781 1.00 80.25 135 GLU A C 1
ATOM 1073 O O . GLU A 1 135 ? 12.332 -7.729 4.296 1.00 80.25 135 GLU A O 1
ATOM 1078 N N . SER A 1 136 ? 14.338 -6.880 4.850 1.00 82.25 136 SER A N 1
ATOM 1079 C CA . SER A 1 136 ? 14.083 -5.517 4.388 1.00 82.25 136 SER A CA 1
ATOM 1080 C C . SER A 1 136 ? 13.789 -5.432 2.887 1.00 82.25 136 SER A C 1
ATOM 1082 O O . SER A 1 136 ? 12.833 -4.749 2.513 1.00 82.25 136 SER A O 1
ATOM 1084 N N . HIS A 1 137 ? 14.557 -6.124 2.031 1.00 89.75 137 HIS A N 1
ATOM 1085 C CA . HIS A 1 137 ? 14.465 -5.974 0.567 1.00 89.75 137 HIS A CA 1
ATOM 1086 C C . HIS A 1 137 ? 14.406 -7.290 -0.224 1.00 89.75 137 HIS A C 1
ATOM 1088 O O . HIS A 1 137 ? 14.169 -7.241 -1.429 1.00 89.75 137 HIS A O 1
ATOM 1094 N N . CYS A 1 138 ? 14.530 -8.467 0.402 1.00 86.44 138 CYS A N 1
ATOM 1095 C CA . CYS A 1 138 ? 14.590 -9.748 -0.324 1.00 86.44 138 CYS A CA 1
ATOM 1096 C C . CYS A 1 138 ? 13.338 -10.106 -1.143 1.00 86.44 138 CYS A C 1
ATOM 1098 O O . CYS A 1 138 ? 13.422 -10.888 -2.088 1.00 86.44 138 CYS A O 1
ATOM 1100 N N . TYR A 1 139 ? 12.188 -9.505 -0.826 1.00 88.44 139 TYR A N 1
ATOM 1101 C CA . TYR A 1 139 ? 10.940 -9.638 -1.589 1.00 88.44 139 TYR A CA 1
ATOM 1102 C C . TYR A 1 139 ? 10.475 -8.313 -2.215 1.00 88.44 139 TYR A C 1
ATOM 1104 O O . TYR A 1 139 ? 9.308 -8.189 -2.582 1.00 88.44 139 TYR A O 1
ATOM 1112 N N . ASP A 1 140 ? 11.354 -7.310 -2.277 1.00 92.88 140 ASP A N 1
ATOM 1113 C CA . ASP A 1 140 ? 11.042 -5.947 -2.725 1.00 92.88 140 ASP A CA 1
ATOM 1114 C C . ASP A 1 140 ? 12.231 -5.308 -3.465 1.00 92.88 140 ASP A C 1
ATOM 1116 O O . ASP A 1 140 ? 12.541 -4.130 -3.290 1.00 92.88 140 ASP A O 1
ATOM 1120 N N . PHE A 1 141 ? 12.943 -6.110 -4.263 1.00 93.06 141 PHE A N 1
ATOM 1121 C CA . PHE A 1 141 ? 13.975 -5.596 -5.156 1.00 93.06 141 PHE A CA 1
ATOM 1122 C C . PHE A 1 141 ? 13.327 -4.772 -6.271 1.00 93.06 141 PHE A C 1
ATOM 1124 O O . PHE A 1 141 ? 12.491 -5.278 -7.022 1.00 93.06 141 PHE A O 1
ATOM 1131 N N . TYR A 1 142 ? 13.734 -3.508 -6.391 1.00 92.81 142 TYR A N 1
ATOM 1132 C CA . TYR A 1 142 ? 13.152 -2.575 -7.346 1.00 92.81 142 TYR A CA 1
ATOM 1133 C C 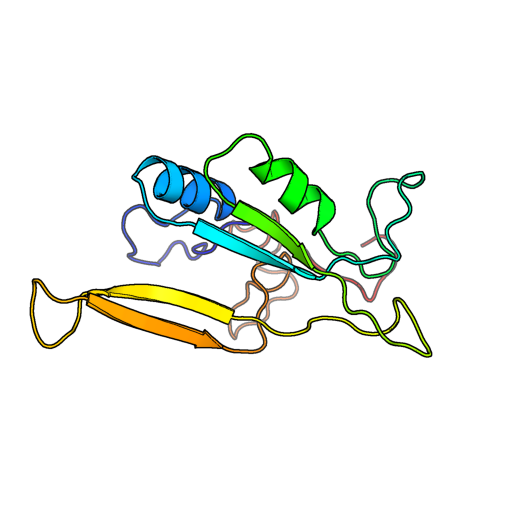. TYR A 1 142 ? 14.242 -1.832 -8.122 1.00 92.81 142 TYR A C 1
ATOM 1135 O O . TYR A 1 142 ? 14.930 -0.959 -7.598 1.00 92.81 142 TYR A O 1
ATOM 1143 N N . GLN A 1 143 ? 14.395 -2.187 -9.398 1.00 92.12 143 GLN A N 1
ATOM 1144 C CA . GLN A 1 143 ? 15.345 -1.577 -10.323 1.00 92.12 143 GLN A CA 1
ATOM 1145 C C . GLN A 1 143 ? 14.687 -1.426 -11.696 1.00 92.12 143 GLN A C 1
ATOM 1147 O O . GLN A 1 143 ? 14.287 -2.403 -12.326 1.00 92.12 143 GLN A O 1
ATOM 1152 N N . THR A 1 144 ? 14.559 -0.189 -12.167 1.00 90.31 144 THR A N 1
ATOM 1153 C CA . THR A 1 144 ? 13.880 0.119 -13.437 1.00 90.31 144 THR A CA 1
ATOM 1154 C C . THR A 1 144 ? 14.823 0.620 -14.524 1.00 90.31 144 THR A C 1
ATOM 1156 O O . THR A 1 144 ? 14.403 0.742 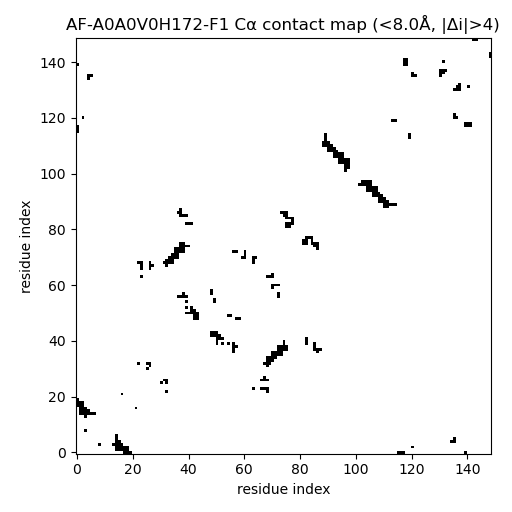-15.671 1.00 90.31 144 THR A O 1
ATOM 1159 N N . SER A 1 145 ? 16.080 0.904 -14.188 1.00 92.12 145 SER A N 1
ATOM 1160 C CA . SER A 1 145 ? 17.079 1.479 -15.095 1.00 92.12 145 SER A CA 1
ATOM 1161 C C . SER A 1 145 ? 17.831 0.427 -15.912 1.00 92.12 145 SER A C 1
ATOM 1163 O O . SER A 1 145 ? 18.398 0.763 -16.948 1.00 92.12 145 SER A O 1
ATOM 1165 N N . LEU A 1 146 ? 17.856 -0.836 -15.469 1.00 92.00 146 LEU A N 1
ATOM 1166 C CA . LEU A 1 146 ? 18.542 -1.937 -16.151 1.00 92.00 146 LEU A CA 1
ATOM 1167 C C . LEU A 1 146 ? 17.540 -3.000 -16.608 1.00 92.00 146 LEU A C 1
ATOM 1169 O O . LEU A 1 146 ? 16.735 -3.495 -15.823 1.00 92.00 146 LEU A O 1
ATOM 1173 N N . SER A 1 147 ? 17.602 -3.363 -17.889 1.00 91.00 147 SER A N 1
ATOM 1174 C CA . SER A 1 147 ? 16.761 -4.420 -18.454 1.00 91.00 147 SER A CA 1
ATOM 1175 C C . SER A 1 147 ? 17.178 -5.793 -17.921 1.00 91.00 147 SER A C 1
ATOM 1177 O O . SER A 1 147 ? 18.348 -6.154 -18.011 1.00 91.00 147 SER A O 1
ATOM 1179 N N . GLY A 1 148 ? 16.209 -6.579 -17.445 1.00 84.62 148 GLY A N 1
ATOM 1180 C CA . GLY A 1 148 ? 16.427 -7.954 -16.976 1.00 84.62 148 GLY A CA 1
ATOM 1181 C C . GLY A 1 148 ? 16.992 -8.081 -15.558 1.00 84.62 148 GLY A C 1
ATOM 1182 O O . GLY A 1 148 ? 17.367 -9.188 -15.181 1.00 84.62 148 GLY A O 1
ATOM 1183 N N . ALA A 1 149 ? 17.063 -6.971 -14.816 1.00 74.94 149 ALA A N 1
ATOM 1184 C CA . ALA A 1 149 ? 17.366 -6.969 -13.389 1.00 74.94 149 ALA A CA 1
ATOM 1185 C C . ALA A 1 149 ? 16.205 -7.543 -12.565 1.00 74.94 149 ALA A C 1
ATOM 1187 O O . ALA A 1 149 ? 15.032 -7.324 -12.958 1.00 74.94 149 ALA A O 1
#

Mean predicted aligned error: 6.24 Å

Nearest PDB structures (foldseek):
  6kz8-assembly2_B  TM=8.675E-01  e=7.501E-10  Arabidopsis thaliana
  6kz9-assembly1_A  TM=8.785E-01  e=1.454E-09  Arabidopsis thaliana

Sequence (149 aa):
MVLVRDPSAEITHAKGVKLGELLKRKAEEGVAVMIMLWDDETSLPIIKNKGVMRTHDEDSLAYFRDTKVVCKLVPRLHYKLPSFFAHHQKMIAVDSRSHLSSTSREITSFLGGLDLCDGRYDTEEHSLFRTLNTESHCYDFYQTSLSGA